Protein AF-A0A8C5SKZ4-F1 (afdb_monomer_lite)

Secondary structure (DSSP, 8-state):
------------------S-TT--HHHHHH-TTTHHHHHHHHHHHHHHHTS---

Structure (mmCIF, N/CA/C/O backbone):
data_AF-A0A8C5SKZ4-F1
#
_entry.id   AF-A0A8C5SKZ4-F1
#
loop_
_atom_site.group_PDB
_atom_site.id
_atom_site.type_symbol
_atom_site.label_atom_id
_atom_site.label_alt_id
_atom_site.label_comp_id
_atom_site.label_asym_id
_atom_site.label_entity_id
_atom_site.label_seq_id
_atom_site.pdbx_PDB_ins_code
_atom_site.Cartn_x
_atom_site.Cartn_y
_atom_site.Cartn_z
_atom_site.occupancy
_atom_site.B_iso_or_equiv
_atom_site.auth_seq_id
_atom_site.auth_comp_id
_atom_site.auth_asym_id
_atom_site.auth_atom_id
_atom_site.pdbx_PDB_model_num
ATOM 1 N N . MET A 1 1 ? 21.897 -4.675 -33.850 1.00 35.56 1 MET A N 1
ATOM 2 C CA . MET A 1 1 ? 21.674 -3.575 -32.889 1.00 35.56 1 MET A CA 1
ATOM 3 C C . MET A 1 1 ? 20.631 -4.069 -31.901 1.00 35.56 1 MET A C 1
ATOM 5 O O . MET A 1 1 ? 19.505 -4.291 -32.320 1.00 35.56 1 MET A O 1
ATOM 9 N N . ALA A 1 2 ? 21.023 -4.416 -30.671 1.00 48.94 2 ALA A N 1
ATOM 10 C CA . ALA A 1 2 ? 20.085 -4.954 -29.686 1.00 48.94 2 ALA A CA 1
ATOM 11 C C . ALA A 1 2 ? 19.069 -3.860 -29.340 1.00 48.94 2 ALA A C 1
ATOM 13 O O . ALA A 1 2 ? 19.462 -2.776 -28.907 1.00 48.94 2 ALA A O 1
ATOM 14 N N . ALA A 1 3 ? 17.787 -4.119 -29.599 1.00 59.00 3 ALA A N 1
ATOM 15 C CA . ALA A 1 3 ? 16.715 -3.238 -29.172 1.00 59.00 3 ALA A CA 1
ATOM 16 C C . ALA A 1 3 ? 16.800 -3.132 -27.645 1.00 59.00 3 ALA A C 1
ATOM 18 O O . ALA A 1 3 ? 16.631 -4.128 -26.941 1.00 59.00 3 ALA A O 1
ATOM 19 N N . ARG A 1 4 ? 17.140 -1.945 -27.134 1.00 65.12 4 ARG A N 1
ATOM 20 C CA . ARG A 1 4 ? 16.960 -1.634 -25.716 1.00 65.12 4 ARG A CA 1
ATOM 21 C C . ARG A 1 4 ? 15.459 -1.766 -25.492 1.00 65.12 4 ARG A C 1
ATOM 23 O O . ARG A 1 4 ? 14.707 -0.998 -26.077 1.00 65.12 4 ARG A O 1
ATOM 30 N N . MET A 1 5 ? 15.028 -2.799 -24.774 1.00 67.25 5 MET A N 1
ATOM 31 C CA . MET A 1 5 ? 13.633 -2.883 -24.360 1.00 67.25 5 MET A CA 1
ATOM 32 C C . MET A 1 5 ? 13.378 -1.650 -23.500 1.00 67.25 5 MET A C 1
ATOM 34 O O . MET A 1 5 ? 14.038 -1.484 -22.472 1.00 67.25 5 MET A O 1
ATOM 38 N N . ASP A 1 6 ? 12.509 -0.755 -23.965 1.00 74.75 6 ASP A N 1
ATOM 39 C CA . ASP A 1 6 ? 12.012 0.330 -23.130 1.00 74.75 6 ASP A CA 1
ATOM 40 C C . ASP A 1 6 ? 11.419 -0.281 -21.855 1.00 74.75 6 ASP A C 1
ATOM 42 O O . ASP A 1 6 ? 10.811 -1.355 -21.880 1.00 74.75 6 ASP A O 1
ATOM 46 N N . GLU A 1 7 ? 11.680 0.364 -20.723 1.00 82.06 7 GLU A N 1
ATOM 47 C CA . GLU A 1 7 ? 11.294 -0.133 -19.407 1.00 82.06 7 GLU A CA 1
ATOM 48 C C . GLU A 1 7 ? 9.779 -0.393 -19.365 1.00 82.06 7 GLU A C 1
ATOM 50 O O . GLU A 1 7 ? 8.973 0.490 -19.665 1.00 82.06 7 GLU A O 1
ATOM 55 N N . TRP A 1 8 ? 9.377 -1.626 -19.038 1.00 80.38 8 TRP A N 1
ATOM 56 C CA . TRP A 1 8 ? 7.966 -2.007 -19.030 1.00 80.38 8 TRP A CA 1
ATOM 57 C C . TRP A 1 8 ? 7.305 -1.496 -17.750 1.00 80.38 8 TRP A C 1
ATOM 59 O O . TRP A 1 8 ? 7.350 -2.137 -16.700 1.00 80.38 8 TRP A O 1
ATOM 69 N N . VAL A 1 9 ? 6.722 -0.302 -17.838 1.00 88.62 9 VAL A N 1
ATOM 70 C CA . VAL A 1 9 ? 6.041 0.364 -16.726 1.00 88.62 9 VAL A CA 1
ATOM 71 C C . VAL A 1 9 ? 4.531 0.207 -16.880 1.00 88.62 9 VAL A C 1
ATOM 73 O O . VAL A 1 9 ? 3.967 0.473 -17.941 1.00 88.62 9 VAL A O 1
ATOM 76 N N . GLY A 1 10 ? 3.862 -0.196 -15.801 1.00 88.00 10 GLY A N 1
ATOM 77 C CA . GLY A 1 10 ? 2.410 -0.330 -15.742 1.00 88.00 10 GLY A CA 1
ATOM 78 C C . GLY A 1 10 ? 1.854 0.075 -14.382 1.00 88.00 10 GLY A C 1
ATOM 79 O O . GLY A 1 10 ? 2.578 0.156 -13.390 1.00 88.00 10 GLY A O 1
ATOM 80 N N . CYS A 1 11 ? 0.546 0.323 -14.340 1.00 90.56 11 CYS A N 1
ATOM 81 C CA . CYS A 1 11 ? -0.175 0.729 -13.137 1.00 90.56 11 CYS A CA 1
ATOM 82 C C . CYS A 1 11 ? -1.365 -0.205 -12.920 1.00 90.56 11 CYS A C 1
ATOM 84 O O . CYS A 1 11 ? -2.026 -0.600 -13.879 1.00 90.56 11 CYS A O 1
ATOM 86 N N . ALA A 1 12 ? -1.695 -0.486 -11.664 1.00 91.81 12 ALA A N 1
ATOM 87 C CA . ALA A 1 12 ? -2.923 -1.180 -11.302 1.00 91.81 12 ALA A CA 1
ATOM 88 C C . ALA A 1 12 ? -3.621 -0.443 -10.158 1.00 91.81 12 ALA A C 1
ATOM 90 O O . ALA A 1 12 ? -2.972 0.145 -9.290 1.00 91.81 12 ALA A O 1
ATOM 91 N N . TYR A 1 13 ? -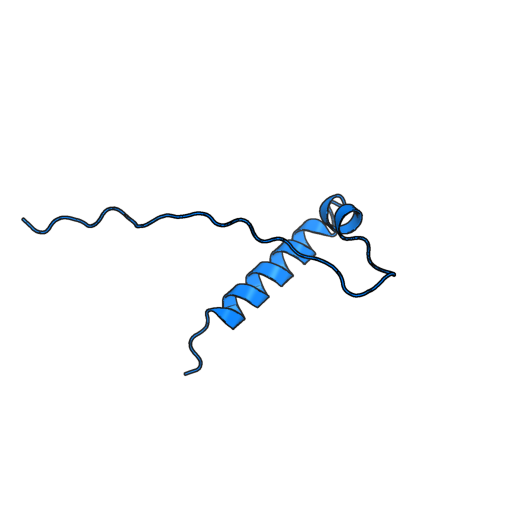4.951 -0.497 -10.148 1.00 92.00 13 TYR A N 1
ATOM 92 C CA . TYR A 1 13 ? -5.748 -0.045 -9.015 1.00 92.00 13 TYR A CA 1
ATOM 93 C C . TYR A 1 13 ? -6.013 -1.228 -8.091 1.00 92.00 13 TYR A C 1
ATOM 95 O O . TYR A 1 13 ? -6.490 -2.270 -8.535 1.00 92.00 13 TYR A O 1
ATOM 103 N N . LEU A 1 14 ? -5.727 -1.053 -6.802 1.00 90.31 14 LEU A N 1
ATOM 104 C CA . LEU A 1 14 ? -6.081 -2.017 -5.770 1.00 90.31 14 LEU A CA 1
ATOM 105 C C . LEU A 1 14 ? -7.166 -1.425 -4.873 1.00 90.31 14 LEU A C 1
ATOM 107 O O . LEU A 1 14 ? -6.977 -0.368 -4.270 1.00 90.31 14 LEU A O 1
ATOM 111 N N . PHE A 1 15 ? -8.281 -2.139 -4.753 1.00 89.81 15 PHE A N 1
ATOM 112 C CA . PHE A 1 15 ? -9.341 -1.817 -3.806 1.00 89.81 15 PHE A CA 1
ATOM 113 C C . PHE A 1 15 ? -9.111 -2.590 -2.510 1.00 89.81 15 PHE A C 1
ATOM 115 O O . PHE A 1 15 ? -8.886 -3.798 -2.530 1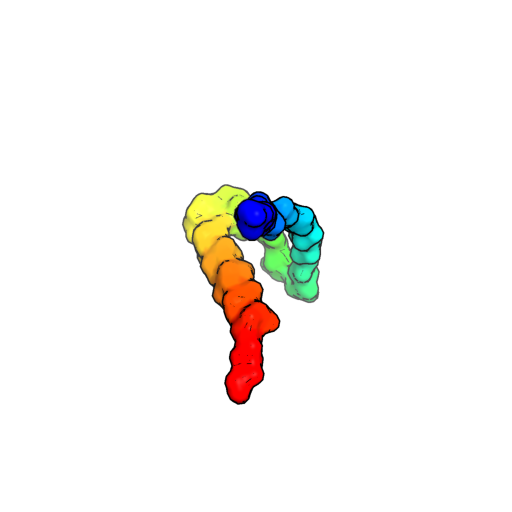.00 89.81 15 PHE A O 1
ATOM 122 N N . VAL A 1 16 ? -9.155 -1.886 -1.380 1.00 87.75 16 VAL A N 1
ATOM 123 C CA . VAL A 1 16 ? -8.924 -2.468 -0.054 1.00 87.75 16 VAL A CA 1
ATOM 124 C C . VAL A 1 16 ? -10.156 -2.220 0.803 1.00 87.75 16 VAL A C 1
ATOM 126 O O . VAL A 1 16 ? -10.604 -1.080 0.933 1.00 87.75 16 VAL A O 1
ATOM 129 N N . GLN A 1 17 ? -10.683 -3.284 1.402 1.00 87.12 17 GLN A N 1
ATOM 130 C CA . GLN A 1 17 ? -11.822 -3.242 2.312 1.00 87.12 17 GLN A CA 1
ATOM 131 C C . GLN A 1 17 ? -11.388 -3.739 3.693 1.00 87.12 17 GLN A C 1
ATOM 133 O O . GLN A 1 17 ? -10.629 -4.700 3.802 1.00 87.12 17 GLN A O 1
ATOM 138 N N . 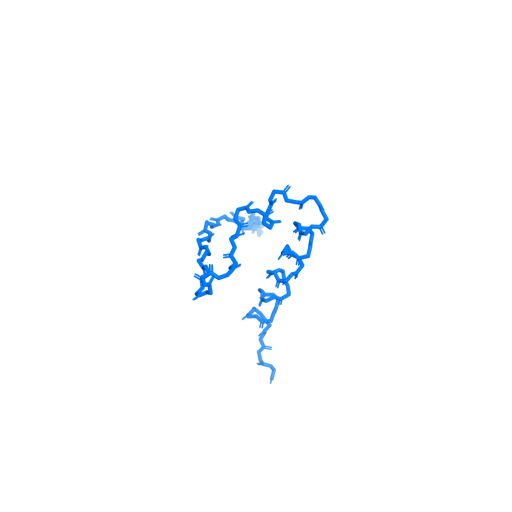VAL A 1 18 ? -11.868 -3.088 4.755 1.00 86.81 18 VAL A N 1
ATOM 139 C CA . VAL A 1 18 ? -11.676 -3.600 6.118 1.00 86.81 18 VAL A CA 1
ATOM 140 C C . VAL A 1 18 ? -12.740 -4.638 6.416 1.00 86.81 18 VAL A C 1
ATOM 142 O O . VAL A 1 18 ? -13.911 -4.444 6.106 1.00 86.81 18 VAL A O 1
ATOM 145 N N . THR A 1 19 ? -12.335 -5.701 7.092 1.00 87.19 19 THR A N 1
ATOM 146 C CA . THR A 1 19 ? -13.231 -6.708 7.664 1.00 87.19 19 THR A CA 1
ATOM 147 C C . THR A 1 19 ? -13.701 -6.355 9.080 1.00 87.19 19 THR A C 1
ATOM 149 O O . THR A 1 19 ? -14.596 -7.005 9.604 1.00 87.19 19 THR A O 1
ATOM 152 N N . SER A 1 20 ? -13.111 -5.334 9.713 1.00 82.25 20 SER A N 1
ATOM 153 C CA . SER A 1 20 ? -13.447 -4.886 11.068 1.00 82.25 20 SER A CA 1
ATOM 154 C C . SER A 1 20 ? -14.349 -3.655 11.037 1.00 82.25 20 SER A C 1
ATOM 156 O O . SER A 1 20 ? -13.951 -2.597 10.553 1.00 82.25 20 SER A O 1
ATO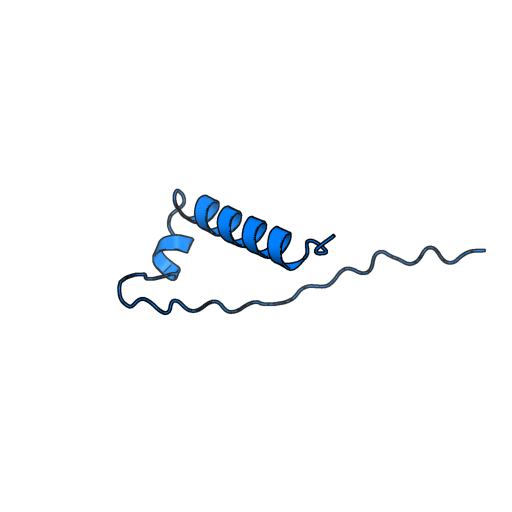M 158 N N . GLU A 1 21 ? -15.532 -3.763 11.637 1.00 83.25 21 GLU A N 1
ATOM 159 C CA . GLU A 1 21 ? -16.518 -2.674 11.724 1.00 83.25 21 GLU A CA 1
ATOM 160 C C . GLU A 1 21 ? -16.014 -1.452 12.511 1.00 83.25 21 GLU A C 1
ATOM 162 O O . GLU A 1 21 ? -16.528 -0.347 12.363 1.00 83.25 21 GLU A O 1
ATOM 167 N N . LYS A 1 22 ? -14.974 -1.623 13.336 1.00 82.25 22 LYS A N 1
ATOM 168 C CA . LYS A 1 22 ? -14.402 -0.547 14.161 1.00 82.25 22 LYS A CA 1
ATOM 169 C C . LY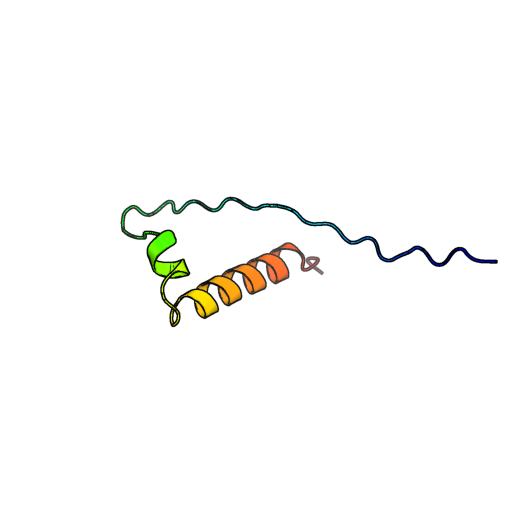S A 1 22 ? -13.426 0.351 13.404 1.00 82.25 22 LYS A C 1
ATOM 171 O O . LYS A 1 22 ? -12.995 1.367 13.946 1.00 82.25 22 LYS A O 1
ATOM 176 N N . VAL A 1 23 ? -13.024 -0.028 12.191 1.00 82.62 23 VAL A N 1
ATOM 177 C CA . VAL A 1 23 ? -11.960 0.655 11.452 1.00 82.62 23 VAL A CA 1
ATOM 178 C C . VAL A 1 23 ? -12.518 1.258 10.175 1.00 82.62 23 VAL A C 1
ATOM 180 O O . VAL A 1 23 ? -12.934 0.556 9.259 1.00 82.62 23 VAL A O 1
ATOM 183 N N . PHE A 1 24 ? -12.450 2.583 10.083 1.00 84.44 24 PHE A N 1
ATOM 184 C CA . PHE A 1 24 ? -12.855 3.313 8.891 1.00 84.44 24 PHE A CA 1
ATOM 185 C C . PHE A 1 24 ? -11.616 3.723 8.080 1.00 84.44 24 PHE A C 1
ATOM 187 O O . PHE A 1 24 ? -10.869 4.620 8.460 1.00 84.44 24 PHE A O 1
ATOM 194 N N . LEU A 1 25 ? -11.364 3.059 6.947 1.00 83.62 25 LEU A N 1
ATOM 195 C CA . LEU A 1 25 ? -10.190 3.353 6.102 1.00 83.62 25 LEU A CA 1
ATOM 196 C C . LEU A 1 25 ? -10.097 4.819 5.659 1.00 83.62 25 LEU A C 1
ATOM 198 O O . LEU A 1 25 ? -8.996 5.371 5.711 1.00 83.62 25 LEU A O 1
ATOM 202 N N . PRO A 1 26 ? -11.190 5.489 5.244 1.00 86.00 26 PRO A N 1
ATOM 203 C CA . PRO A 1 26 ? -11.079 6.858 4.758 1.00 86.00 26 PRO A CA 1
ATOM 204 C C . PRO A 1 26 ? -10.561 7.847 5.810 1.00 86.00 26 PRO A C 1
ATOM 206 O O . PRO A 1 26 ? -9.869 8.795 5.443 1.00 86.00 26 PRO A O 1
ATOM 209 N N . THR A 1 27 ? -10.836 7.644 7.105 1.00 87.25 27 THR A N 1
ATOM 210 C CA . THR A 1 27 ? -10.276 8.506 8.165 1.00 87.25 27 THR A CA 1
ATOM 211 C C . THR A 1 27 ? -8.786 8.253 8.369 1.00 87.25 27 THR A C 1
ATOM 213 O O . THR A 1 27 ? -8.035 9.219 8.497 1.00 87.25 27 THR A O 1
ATOM 216 N N . LEU A 1 28 ? -8.338 6.995 8.290 1.00 86.19 28 LEU A N 1
ATOM 217 C CA . LEU A 1 28 ? -6.913 6.642 8.357 1.00 86.19 28 LEU A CA 1
ATOM 218 C C . LEU A 1 28 ? -6.108 7.261 7.201 1.00 86.19 28 LEU A C 1
ATOM 220 O O . LEU A 1 28 ? -5.025 7.800 7.420 1.00 86.19 28 LEU A O 1
ATOM 224 N N . TYR A 1 29 ? -6.642 7.229 5.973 1.00 87.69 29 TYR A N 1
ATOM 225 C CA . TYR A 1 29 ? -5.981 7.824 4.802 1.00 87.69 29 TYR A CA 1
ATOM 226 C C . TYR A 1 29 ? -6.021 9.360 4.786 1.00 87.69 29 TYR A C 1
ATOM 228 O O . TYR A 1 29 ? -5.138 9.979 4.188 1.00 87.69 29 TYR A O 1
ATOM 236 N N . ARG A 1 30 ? -7.028 9.982 5.420 1.00 89.56 30 ARG A N 1
ATOM 237 C CA . ARG A 1 30 ? -7.127 11.449 5.552 1.00 89.56 30 ARG A CA 1
ATOM 238 C C . ARG A 1 30 ? -6.239 12.012 6.660 1.00 89.56 30 ARG A C 1
ATOM 240 O O . ARG A 1 30 ? -5.851 13.172 6.564 1.00 89.56 30 ARG A O 1
ATOM 247 N N . SER A 1 31 ? -5.910 11.231 7.691 1.00 90.69 31 SER A N 1
ATOM 248 C CA . SER A 1 31 ? -5.017 11.682 8.762 1.00 90.69 31 SER A CA 1
ATOM 249 C C . SER A 1 31 ? -3.563 11.770 8.262 1.00 90.69 31 SER A C 1
ATOM 251 O O . SER A 1 31 ? -2.997 10.758 7.839 1.00 90.69 31 SER A O 1
ATOM 253 N N . PRO A 1 32 ? -2.909 12.943 8.343 1.00 88.94 32 PRO A N 1
ATOM 254 C CA . PRO A 1 32 ? -1.524 13.105 7.903 1.00 88.94 32 PRO A CA 1
ATOM 255 C C . PRO A 1 32 ? -0.526 12.319 8.765 1.00 88.94 32 PRO A C 1
ATOM 257 O O . PRO A 1 32 ? 0.538 11.954 8.274 1.00 88.94 32 PRO A O 1
ATOM 260 N N . GLN A 1 33 ? -0.867 12.011 10.019 1.00 90.31 33 GLN A N 1
ATOM 261 C CA . GLN A 1 33 ? -0.036 11.191 10.904 1.00 90.31 33 GLN A CA 1
ATOM 262 C C . GLN A 1 33 ? -0.183 9.692 10.608 1.00 90.31 33 GLN A C 1
ATOM 264 O O . GLN A 1 33 ? 0.778 8.941 10.751 1.00 90.31 33 GLN A O 1
ATOM 269 N N . GLN A 1 34 ? -1.372 9.241 10.192 1.00 88.62 34 GLN A N 1
ATOM 270 C CA . GLN A 1 34 ? -1.662 7.815 9.989 1.00 88.62 34 GLN A CA 1
ATOM 271 C C . GLN A 1 34 ? -1.429 7.355 8.545 1.00 88.62 34 GLN A C 1
ATOM 273 O O . GLN A 1 34 ? -1.006 6.218 8.330 1.00 88.62 34 GLN A O 1
ATOM 278 N N . LYS A 1 35 ? -1.616 8.231 7.552 1.00 90.38 35 LYS A N 1
ATOM 279 C CA . LYS A 1 35 ? -1.370 7.936 6.131 1.00 90.38 35 LYS A CA 1
ATOM 280 C C . LYS A 1 35 ? 0.028 7.341 5.856 1.00 90.38 35 LYS A C 1
ATOM 282 O O . LYS A 1 35 ? 0.093 6.347 5.127 1.00 90.38 35 LYS A O 1
ATOM 287 N N . PRO A 1 36 ? 1.139 7.852 6.433 1.00 92.19 36 PRO A N 1
ATOM 288 C CA . PRO A 1 36 ? 2.463 7.258 6.240 1.00 92.19 36 PRO A CA 1
ATOM 289 C C . PRO A 1 36 ? 2.561 5.838 6.806 1.00 92.19 36 PRO A C 1
ATOM 291 O O . PRO A 1 36 ? 3.200 4.975 6.204 1.00 92.19 36 PRO A O 1
ATOM 294 N N . CYS A 1 37 ? 1.899 5.577 7.937 1.00 90.31 37 CYS A N 1
ATOM 295 C CA . CYS A 1 37 ? 1.859 4.255 8.556 1.00 90.31 37 CYS A CA 1
ATOM 296 C C . CYS A 1 37 ? 1.133 3.248 7.658 1.00 90.31 37 CYS A C 1
ATOM 298 O O . CYS A 1 37 ? 1.640 2.148 7.444 1.00 90.31 37 CYS A O 1
ATOM 300 N N . VAL A 1 38 ? -0.004 3.642 7.074 1.00 89.94 38 VAL A N 1
ATOM 301 C CA . VAL A 1 38 ? -0.761 2.797 6.137 1.00 89.94 38 VAL A CA 1
ATOM 302 C C . VAL A 1 38 ? 0.056 2.499 4.878 1.00 89.94 38 VAL A C 1
ATOM 304 O O . VAL A 1 38 ? 0.159 1.344 4.468 1.00 89.94 38 VAL A O 1
ATOM 307 N N . TYR A 1 39 ? 0.710 3.511 4.300 1.00 91.00 39 TYR A N 1
ATOM 308 C CA . TYR A 1 39 ? 1.594 3.314 3.148 1.00 91.00 39 TYR A CA 1
ATOM 309 C C . TYR A 1 39 ? 2.748 2.355 3.463 1.00 91.00 39 TYR A C 1
ATOM 311 O O . TYR A 1 39 ? 3.035 1.452 2.678 1.00 91.00 39 TYR A O 1
ATOM 319 N N . LYS A 1 40 ? 3.389 2.508 4.629 1.00 92.31 40 LYS A N 1
ATOM 320 C CA . LYS A 1 40 ? 4.474 1.620 5.061 1.00 92.31 40 LYS A CA 1
ATOM 321 C C . LYS A 1 40 ? 3.989 0.178 5.212 1.00 92.31 40 LYS A C 1
ATOM 323 O O . LYS A 1 40 ? 4.676 -0.728 4.752 1.00 92.31 40 LYS A O 1
ATOM 328 N N . ALA A 1 41 ? 2.816 -0.028 5.810 1.00 90.56 41 ALA A N 1
ATOM 329 C CA . ALA A 1 41 ? 2.225 -1.354 5.960 1.00 90.56 41 ALA A CA 1
ATOM 330 C C . ALA A 1 41 ? 1.959 -2.014 4.597 1.00 90.56 41 ALA A C 1
ATOM 332 O O . ALA A 1 41 ? 2.374 -3.150 4.386 1.00 90.56 41 ALA A O 1
ATOM 333 N N . LEU A 1 42 ? 1.357 -1.286 3.648 1.00 90.94 42 LEU A N 1
ATOM 334 C CA . LEU A 1 42 ? 1.113 -1.788 2.290 1.00 90.94 42 LEU A CA 1
ATOM 335 C C . LEU A 1 42 ? 2.418 -2.090 1.547 1.00 90.94 42 LEU A C 1
ATOM 337 O O . LEU A 1 42 ? 2.552 -3.154 0.951 1.00 90.94 42 LEU A O 1
ATOM 341 N N . LYS A 1 43 ? 3.406 -1.192 1.622 1.00 92.06 43 LYS A N 1
ATOM 342 C CA . LYS A 1 43 ? 4.718 -1.388 0.992 1.00 92.06 43 LYS A CA 1
ATOM 343 C C . LYS A 1 43 ? 5.415 -2.644 1.517 1.00 92.06 43 LYS A C 1
ATOM 345 O O . LYS A 1 43 ? 5.966 -3.402 0.727 1.00 92.06 43 LYS A O 1
ATOM 350 N N . LEU A 1 44 ? 5.388 -2.861 2.833 1.00 93.00 44 LEU A N 1
ATOM 351 C CA . LEU A 1 44 ? 5.962 -4.056 3.451 1.00 93.00 44 LEU A CA 1
ATOM 352 C C . LEU A 1 44 ? 5.188 -5.315 3.061 1.00 93.00 44 LEU A C 1
ATOM 354 O O . LEU A 1 44 ? 5.813 -6.304 2.701 1.00 93.00 44 LEU A O 1
ATOM 358 N N . ALA A 1 45 ? 3.854 -5.273 3.073 1.00 89.62 45 ALA A N 1
ATOM 359 C CA . ALA A 1 45 ? 3.035 -6.402 2.647 1.00 89.62 45 ALA A CA 1
ATOM 360 C C . ALA A 1 45 ? 3.344 -6.798 1.196 1.00 89.62 45 ALA A C 1
ATOM 362 O O . ALA A 1 45 ? 3.583 -7.970 0.931 1.00 89.62 45 ALA A O 1
ATOM 363 N N . PHE A 1 46 ? 3.434 -5.834 0.273 1.00 88.75 46 PHE A N 1
ATOM 364 C CA . PHE A 1 46 ? 3.824 -6.117 -1.108 1.00 88.75 46 PHE A CA 1
ATOM 365 C C . PHE A 1 46 ? 5.248 -6.647 -1.217 1.00 88.75 46 PHE A C 1
ATOM 367 O O . PHE A 1 46 ? 5.464 -7.624 -1.920 1.00 88.75 46 PHE A O 1
ATOM 374 N N . ALA A 1 47 ? 6.209 -6.060 -0.505 1.00 90.56 47 ALA A N 1
ATOM 375 C CA . ALA A 1 47 ? 7.576 -6.571 -0.507 1.00 90.56 47 ALA A CA 1
ATOM 376 C C . ALA A 1 47 ? 7.640 -8.028 -0.021 1.00 90.56 47 ALA A C 1
ATOM 378 O O . ALA A 1 47 ? 8.393 -8.810 -0.581 1.00 90.56 47 ALA A O 1
ATOM 379 N N . VAL A 1 48 ? 6.822 -8.405 0.968 1.00 86.06 48 VAL A N 1
ATOM 380 C CA . VAL A 1 48 ? 6.707 -9.794 1.439 1.00 86.06 48 VAL A CA 1
ATOM 381 C C . VAL A 1 48 ? 6.029 -10.684 0.395 1.00 86.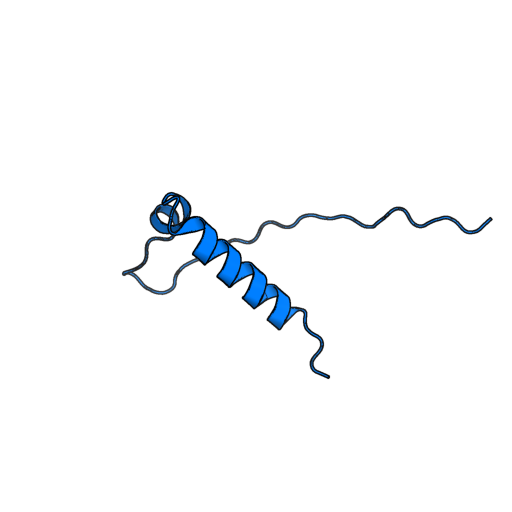06 48 VAL A C 1
ATOM 383 O O . VAL A 1 48 ? 6.534 -11.764 0.117 1.00 86.06 48 VAL A O 1
ATOM 386 N N . PHE A 1 49 ? 4.926 -10.238 -0.212 1.00 77.25 49 PHE A N 1
ATOM 387 C CA . PHE A 1 49 ? 4.209 -10.998 -1.247 1.00 77.25 49 PHE A CA 1
ATOM 388 C C . PHE A 1 49 ? 5.039 -11.232 -2.513 1.00 77.25 49 PHE A C 1
ATOM 390 O O . PHE A 1 49 ? 4.911 -12.276 -3.144 1.00 77.25 49 PHE A O 1
ATOM 397 N N . PHE A 1 50 ? 5.868 -10.260 -2.887 1.00 65.31 50 PHE A N 1
ATOM 398 C CA . PHE A 1 50 ? 6.741 -10.331 -4.057 1.00 65.31 50 PHE A CA 1
ATOM 399 C C . PHE A 1 50 ? 8.158 -10.803 -3.722 1.00 65.31 50 PHE A C 1
ATOM 401 O O . PHE A 1 50 ? 8.979 -10.924 -4.630 1.00 65.31 50 PHE A O 1
ATOM 408 N N . SER A 1 51 ? 8.455 -11.090 -2.451 1.00 61.75 51 SER A N 1
ATOM 409 C CA . SER A 1 51 ? 9.704 -11.752 -2.098 1.00 61.75 51 SER A CA 1
ATOM 410 C C . SER A 1 51 ? 9.605 -13.205 -2.561 1.00 61.75 51 SER A C 1
ATOM 412 O O . SER A 1 51 ? 8.696 -13.913 -2.116 1.00 61.75 51 SER A O 1
ATOM 414 N N . PRO A 1 52 ? 10.502 -13.683 -3.439 1.00 56.16 52 PRO A N 1
ATOM 415 C CA . PRO A 1 52 ? 10.564 -15.100 -3.737 1.00 56.16 52 PRO A CA 1
ATOM 416 C C . PRO A 1 52 ? 10.922 -15.811 -2.428 1.00 56.16 52 PRO A C 1
ATOM 418 O O . PRO A 1 52 ? 11.935 -15.502 -1.802 1.00 56.16 52 PRO A O 1
ATOM 421 N N . GLN A 1 53 ? 10.052 -16.716 -1.976 1.00 55.78 53 GLN A N 1
ATOM 422 C CA . GLN A 1 53 ? 10.431 -17.730 -0.995 1.00 55.78 53 GLN A CA 1
ATOM 423 C C . GLN A 1 53 ? 11.665 -18.444 -1.567 1.00 55.78 53 GLN A C 1
ATOM 425 O O . GLN A 1 53 ? 11.570 -19.076 -2.620 1.00 55.78 53 GLN A O 1
ATOM 430 N N . SER A 1 54 ? 12.820 -18.212 -0.937 1.00 47.69 54 SER A N 1
ATOM 431 C CA . SER A 1 54 ? 14.097 -18.863 -1.240 1.00 47.69 54 SER A CA 1
ATOM 432 C C . SER A 1 54 ? 14.118 -20.296 -0.737 1.00 47.69 54 SER A C 1
ATOM 434 O O . SER A 1 54 ? 13.435 -20.578 0.271 1.00 47.69 54 SER A O 1
#

pLDDT: mean 81.82, std 13.35, range [35.56, 93.0]

Sequence (54 aa):
MAARMDEWVGCAYLFVQVTSEKVFLPTLYRSPQQKPCVYKALKLAFAVFFSPQS

Organism: Laticauda laticaudata (NCBI:txid8630)

InterPro domains:
  IPR035712 TRADD [PTHR14913] (1-47)
  IPR036729 TRADD, N-terminal domain superfamily [G3DSA:3.30.70.680] (1-52)
  IPR036729 TRADD, N-terminal domain superfamily [SSF55044] (6-47)

Foldseek 3Di:
DDPPPDDDDDDDDDDDDDPDPVDDVVVQCPDPVNVVVVVVVVVVVVCVVPPPPD

Radius of gyration: 16.92 Å; chains: 1; bounding box: 38×32×47 Å